Protein AF-A0A9D9YNM4-F1 (afdb_monomer)

Foldseek 3Di:
DWDWDDDPQAIEIEAEQDDLVNLVVVCVVVVPDPVVSVCLNDDDDDWDWDDDPFWIKTKDWAFDDDPDPDDRDTWMWIWIFGFRYIYIGTHDDDVLVVVCVVCVHVQQVVLPDPDDDTRVSVVVSSVVSRVVVNVVVVVVVVVLVVVLVVCVVVVVVVVSVVSVD

Nearest PDB structures (foldseek):
  4eeb-assembly1_C  TM=8.261E-01  e=2.921E-08  Thermotoga maritima
  5jrw-assembly1_C  TM=7.966E-01  e=3.291E-08  Thermotoga maritima MSB8
  3jcg-assembly1_B  TM=8.201E-01  e=5.635E-08  Thermotoga maritima
  3jcf-assembly1_A  TM=8.166E-01  e=2.098E-07  Thermotoga maritima
  5n9y-assembly1_E  TM=8.193E-01  e=4.161E-06  Escherichia coli K-12

Secondary structure (DSSP, 8-state):
-EEEEEETTEEEEEEES--HHHHHHHHHHTT--HHHHHHTTS--SS-EEEE-SSEEEEEEEEEE--SSSS--EEEEEEEEEESSEEEEEESS--HHHHHHHHHHHHHHHHT--SS---HHHHHHHHHHHHHHHHHHHHHHHHHHHHHHHHHHHTT-HHHHHHHH-

Sequence (165 aa):
MINRYEYEGIIWIDIENPTADEIAEVGQEFNLGLLLRQELLAPTIKPRVDLYPEIVYTLLHFPARRHTHNVQESQEVDFVIGKHFIITVHYDTIDALVDFARSFEAAMLLKRTTGKFHSGHVLLELTQRLYQEVEYELDSLEDSVTAIETAIFSGREKDMVLAIS

Mean predicted aligned error: 5.37 Å

pLDDT: mean 89.85, std 10.73, range [42.97, 98.44]

Structure (mmCIF, N/CA/C/O backbone):
data_AF-A0A9D9YNM4-F1
#
_entry.id   AF-A0A9D9YNM4-F1
#
loop_
_atom_site.group_PDB
_atom_site.id
_atom_site.type_symbol
_atom_site.label_atom_id
_atom_site.label_alt_id
_atom_site.label_comp_id
_atom_site.label_asym_id
_atom_site.label_entity_id
_atom_site.label_seq_id
_atom_site.pdbx_PDB_ins_code
_atom_site.Cartn_x
_atom_site.Cartn_y
_atom_site.Cartn_z
_atom_site.occupancy
_atom_site.B_iso_or_equiv
_atom_site.auth_seq_id
_atom_site.auth_comp_id
_atom_site.auth_asym_id
_atom_site.auth_atom_id
_atom_site.pdbx_PDB_model_num
ATOM 1 N N . MET A 1 1 ? -5.819 -13.585 3.138 1.00 86.62 1 MET A N 1
ATOM 2 C CA . MET A 1 1 ? -4.955 -13.892 4.306 1.00 86.62 1 MET A CA 1
ATOM 3 C C . MET A 1 1 ? -4.858 -12.643 5.158 1.00 86.62 1 MET A C 1
ATOM 5 O O . MET A 1 1 ? -4.432 -11.621 4.638 1.00 86.62 1 MET A O 1
ATOM 9 N N . ILE A 1 2 ? -5.238 -12.720 6.437 1.00 95.31 2 ILE A N 1
ATOM 10 C CA . ILE A 1 2 ? -5.159 -11.592 7.377 1.00 95.31 2 ILE A CA 1
ATOM 11 C C . ILE A 1 2 ? -3.890 -11.700 8.228 1.00 95.31 2 ILE A C 1
ATOM 13 O O . ILE A 1 2 ? -3.707 -12.679 8.954 1.00 95.31 2 ILE A O 1
ATOM 17 N N . ASN A 1 3 ? -3.065 -10.658 8.206 1.00 97.06 3 ASN A N 1
ATOM 18 C CA . ASN A 1 3 ? -1.972 -10.444 9.147 1.00 97.06 3 ASN A CA 1
ATOM 19 C C . ASN A 1 3 ? -2.324 -9.293 10.094 1.00 97.06 3 ASN A C 1
ATOM 21 O O . ASN A 1 3 ? -2.952 -8.312 9.696 1.00 97.06 3 ASN A O 1
ATOM 25 N N . ARG A 1 4 ? -1.916 -9.399 11.361 1.00 97.12 4 ARG A N 1
ATOM 26 C CA . ARG A 1 4 ? -2.198 -8.387 12.383 1.00 97.12 4 ARG A CA 1
ATOM 27 C C . ARG A 1 4 ? -0.950 -8.065 13.183 1.00 97.12 4 ARG A C 1
ATOM 29 O O . ARG A 1 4 ? -0.290 -8.962 13.702 1.00 97.12 4 ARG A O 1
ATOM 36 N N . TYR A 1 5 ? -0.696 -6.775 13.334 1.00 96.69 5 TYR A N 1
ATOM 37 C CA . TYR A 1 5 ? 0.429 -6.216 14.065 1.00 96.69 5 TYR A CA 1
ATOM 38 C C . TYR A 1 5 ? -0.081 -5.165 15.045 1.00 96.69 5 TYR A C 1
ATOM 40 O O . TYR A 1 5 ? -1.043 -4.450 14.761 1.00 96.69 5 TYR A O 1
ATOM 48 N N . GLU A 1 6 ? 0.555 -5.055 16.206 1.00 94.75 6 GLU A N 1
ATOM 49 C CA . GLU A 1 6 ? 0.167 -4.082 17.222 1.00 94.75 6 GLU A CA 1
ATOM 50 C C . GLU A 1 6 ? 1.403 -3.431 17.834 1.00 94.75 6 GLU A C 1
ATOM 52 O O . GLU A 1 6 ? 2.365 -4.107 18.189 1.00 94.75 6 GLU A O 1
ATOM 57 N N . TYR A 1 7 ? 1.373 -2.106 17.959 1.00 92.06 7 TYR A N 1
ATOM 58 C CA . TYR A 1 7 ? 2.417 -1.345 18.633 1.00 92.06 7 TYR A CA 1
ATOM 59 C C . TYR A 1 7 ? 1.801 -0.153 19.372 1.00 92.06 7 TYR A C 1
ATOM 61 O O . TYR A 1 7 ? 1.107 0.666 18.773 1.00 92.06 7 TYR A O 1
ATOM 69 N N . GLU A 1 8 ? 2.041 -0.061 20.684 1.00 88.31 8 GLU A N 1
ATOM 70 C CA . GLU A 1 8 ? 1.544 1.017 21.562 1.00 88.31 8 GLU A CA 1
ATOM 71 C C . GLU A 1 8 ? 0.034 1.322 21.403 1.00 88.31 8 GLU A C 1
ATOM 73 O O . GLU A 1 8 ? -0.399 2.476 21.432 1.00 88.31 8 GLU A O 1
ATOM 78 N N . GLY A 1 9 ? -0.787 0.278 21.240 1.00 89.94 9 GLY A N 1
ATOM 79 C CA . GLY A 1 9 ? -2.241 0.399 21.086 1.00 89.94 9 GLY A CA 1
ATOM 80 C C . GLY A 1 9 ? -2.700 0.877 19.704 1.00 89.94 9 GLY A C 1
ATOM 81 O O . GLY A 1 9 ? -3.876 1.203 19.537 1.00 89.94 9 GLY A O 1
ATOM 82 N N . ILE A 1 10 ? -1.795 0.938 18.723 1.00 93.38 10 ILE A N 1
ATOM 83 C CA . ILE A 1 10 ? -2.132 1.079 17.307 1.00 93.38 10 ILE A CA 1
ATOM 84 C C . ILE A 1 10 ? -2.075 -0.291 16.650 1.00 93.38 10 ILE A C 1
ATOM 86 O O . ILE A 1 10 ? -1.069 -0.991 16.747 1.00 93.38 10 ILE A O 1
ATOM 90 N N . ILE A 1 11 ? -3.150 -0.637 15.953 1.00 96.31 11 ILE A N 1
ATOM 91 C CA . ILE A 1 11 ? -3.294 -1.914 15.260 1.00 96.31 11 ILE A CA 1
ATOM 92 C C . ILE A 1 11 ? -3.103 -1.688 13.761 1.00 96.31 11 ILE A C 1
ATOM 94 O O . ILE A 1 11 ? -3.783 -0.854 13.167 1.00 96.31 11 ILE A O 1
ATOM 98 N N . TRP A 1 12 ? -2.210 -2.442 13.134 1.00 97.94 12 TRP A N 1
ATOM 99 C CA . TRP A 1 12 ? -2.156 -2.555 11.682 1.00 97.94 12 TRP A CA 1
ATOM 100 C C . TRP A 1 12 ? -2.662 -3.931 11.263 1.00 97.94 12 TRP A C 1
ATOM 102 O O . TRP A 1 12 ? -2.200 -4.953 11.771 1.00 97.94 12 TRP A O 1
ATOM 112 N N . ILE A 1 13 ? -3.637 -3.942 10.363 1.00 98.25 13 ILE A N 1
ATOM 113 C CA . ILE A 1 13 ? -4.154 -5.148 9.726 1.00 98.25 13 ILE A CA 1
ATOM 114 C C . ILE A 1 13 ? -3.782 -5.091 8.262 1.00 98.25 13 ILE A C 1
ATOM 116 O O . ILE A 1 13 ? -4.017 -4.079 7.615 1.00 98.25 13 ILE A O 1
ATOM 120 N N . ASP A 1 14 ? -3.245 -6.184 7.758 1.00 98.38 14 ASP A N 1
ATOM 121 C CA . ASP A 1 14 ? -2.878 -6.335 6.364 1.00 98.38 14 ASP A CA 1
ATOM 122 C C . ASP A 1 14 ? -3.620 -7.533 5.776 1.00 98.38 14 ASP A C 1
ATOM 124 O O . ASP A 1 14 ? -3.568 -8.632 6.333 1.00 98.38 14 ASP A O 1
ATOM 128 N N . ILE A 1 15 ? -4.384 -7.298 4.711 1.00 98.19 15 ILE A N 1
ATOM 129 C CA . ILE A 1 15 ? -5.239 -8.296 4.071 1.00 98.19 15 ILE A CA 1
ATOM 130 C C . ILE A 1 15 ? -4.797 -8.470 2.621 1.00 98.19 15 ILE A C 1
ATOM 132 O O . ILE A 1 15 ? -5.128 -7.667 1.748 1.00 98.19 15 ILE A O 1
ATOM 136 N N . GLU A 1 16 ? -4.103 -9.573 2.369 1.00 97.00 16 GLU A N 1
ATOM 137 C CA . GLU A 1 16 ? -3.713 -9.991 1.026 1.00 97.00 16 GLU A CA 1
ATOM 138 C C . GLU A 1 16 ? -4.796 -10.884 0.420 1.00 97.00 16 GLU A C 1
ATOM 140 O O . GLU A 1 16 ? -5.199 -11.871 1.049 1.00 97.00 16 GLU A O 1
ATOM 145 N N . ASN A 1 17 ? -5.211 -10.592 -0.818 1.00 95.81 17 ASN A N 1
ATOM 146 C CA . ASN A 1 17 ? -6.214 -11.358 -1.564 1.00 95.81 17 ASN A CA 1
ATOM 147 C C . ASN A 1 17 ? -7.496 -11.583 -0.730 1.00 95.81 17 ASN A C 1
ATOM 149 O O . ASN A 1 17 ? -7.775 -12.716 -0.317 1.00 95.81 17 ASN A O 1
ATOM 153 N N . PRO A 1 18 ? -8.248 -10.506 -0.430 1.00 96.75 18 PRO A N 1
ATOM 154 C CA . PRO A 1 18 ? -9.343 -10.535 0.534 1.00 96.75 18 PRO A CA 1
ATOM 155 C C . PRO A 1 18 ? -10.474 -11.480 0.118 1.00 96.75 18 PRO A C 1
ATOM 157 O O . PRO A 1 18 ? -10.965 -11.452 -1.011 1.00 96.75 18 PRO A O 1
ATOM 160 N N . THR A 1 19 ? -10.960 -12.272 1.071 1.00 97.12 19 THR A N 1
ATOM 161 C CA . THR A 1 19 ? -12.217 -13.017 0.929 1.00 97.12 19 THR A CA 1
ATOM 162 C C . THR A 1 19 ? -13.395 -12.256 1.541 1.00 97.12 19 THR A C 1
ATOM 164 O O . THR A 1 19 ? -13.236 -11.411 2.424 1.00 97.12 19 THR A O 1
ATOM 167 N N . ALA A 1 20 ? -14.615 -12.583 1.100 1.00 97.06 20 ALA A N 1
ATOM 168 C CA . ALA A 1 20 ? -15.834 -11.979 1.640 1.00 97.06 20 ALA A CA 1
ATOM 169 C C . ALA A 1 20 ? -15.981 -12.180 3.158 1.00 97.06 20 ALA A C 1
ATOM 171 O O . ALA A 1 20 ? -16.444 -11.272 3.848 1.00 97.06 20 ALA A O 1
ATOM 172 N N . ASP A 1 21 ? -15.554 -13.336 3.671 1.00 97.25 21 ASP A N 1
ATOM 173 C CA . ASP A 1 21 ? -15.619 -13.658 5.097 1.00 97.25 21 ASP A CA 1
ATOM 174 C C . ASP A 1 21 ? -14.591 -12.846 5.903 1.00 97.25 21 ASP A C 1
ATOM 176 O O . ASP A 1 21 ? -14.952 -12.253 6.918 1.00 97.25 21 ASP A O 1
ATOM 180 N N . GLU A 1 22 ? -13.351 -12.726 5.411 1.00 97.50 22 GLU A N 1
ATOM 181 C CA . GLU A 1 22 ? -12.294 -11.911 6.037 1.00 97.50 22 GLU A CA 1
ATOM 182 C C . GLU A 1 22 ? -12.693 -10.426 6.117 1.00 97.50 22 GLU A C 1
ATOM 184 O O . GLU A 1 22 ? -12.584 -9.794 7.171 1.00 97.50 22 GLU A O 1
ATOM 189 N N . ILE A 1 23 ? -13.227 -9.863 5.026 1.00 97.94 23 ILE A N 1
ATOM 190 C CA . ILE A 1 23 ? -13.705 -8.473 5.007 1.00 97.94 23 ILE A CA 1
ATOM 191 C C . ILE A 1 23 ? -14.948 -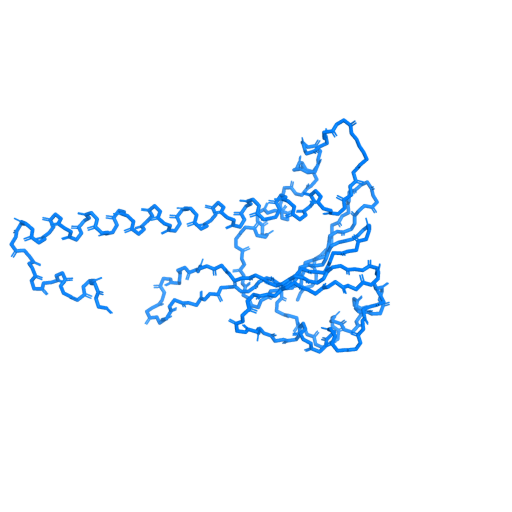8.292 5.885 1.00 97.94 23 ILE A C 1
ATOM 193 O O . ILE A 1 23 ? -15.126 -7.238 6.504 1.00 97.94 23 ILE A O 1
ATOM 197 N N . ALA A 1 24 ? -15.824 -9.296 5.974 1.00 97.00 24 ALA A N 1
ATOM 198 C CA . ALA A 1 24 ? -16.971 -9.244 6.871 1.00 97.00 24 ALA A CA 1
ATOM 199 C C . ALA A 1 24 ? -16.541 -9.243 8.345 1.00 97.00 24 ALA A C 1
ATOM 201 O O . ALA A 1 24 ? -17.103 -8.467 9.121 1.00 97.00 24 ALA A O 1
ATOM 202 N N . GLU A 1 25 ? -15.554 -10.063 8.711 1.00 96.94 25 GLU A N 1
ATOM 203 C CA . GLU A 1 25 ? -14.977 -10.143 10.056 1.00 96.94 25 GLU A CA 1
ATOM 204 C C . GLU A 1 25 ? -14.329 -8.813 10.462 1.00 96.94 25 GLU A C 1
ATOM 206 O O . GLU A 1 25 ? -14.783 -8.164 11.410 1.00 96.94 25 GLU A O 1
ATOM 211 N N . VAL A 1 26 ? -13.347 -8.341 9.687 1.00 97.38 26 VAL A N 1
ATOM 212 C CA . VAL A 1 26 ? -12.646 -7.072 9.952 1.00 97.38 26 VAL A CA 1
ATOM 213 C C . VAL A 1 26 ? -13.620 -5.895 9.884 1.00 97.38 26 VAL A C 1
ATOM 215 O O . VAL A 1 26 ? -13.604 -4.992 10.721 1.00 97.38 26 VAL A O 1
ATOM 218 N N . GLY A 1 27 ? -14.546 -5.917 8.926 1.00 96.38 27 GLY A N 1
ATOM 219 C CA . GLY A 1 27 ? -15.563 -4.887 8.789 1.00 96.38 27 GLY A CA 1
ATOM 220 C C . GLY A 1 27 ? -16.471 -4.771 10.013 1.00 96.38 27 GLY A C 1
ATOM 221 O O . GLY A 1 27 ? -16.870 -3.659 10.362 1.00 96.38 27 GLY A O 1
ATOM 222 N N . GLN A 1 28 ? -16.807 -5.885 10.669 1.00 96.81 28 GLN A N 1
ATOM 223 C CA . GLN A 1 28 ? -17.558 -5.872 11.927 1.00 96.81 28 GLN A CA 1
ATOM 224 C C . GLN A 1 28 ? -16.707 -5.356 13.087 1.00 96.81 28 GLN A C 1
ATOM 226 O O . GLN A 1 28 ? -17.189 -4.511 13.839 1.00 96.81 28 GLN A O 1
ATOM 231 N N . GLU A 1 29 ? -15.457 -5.811 13.200 1.00 96.81 29 GLU A N 1
ATOM 232 C CA . GLU A 1 29 ? -14.539 -5.407 14.270 1.00 96.81 29 GLU A CA 1
ATOM 233 C C . GLU A 1 29 ? -14.297 -3.888 14.284 1.00 96.81 29 GLU A C 1
ATOM 235 O O . GLU A 1 29 ? -14.378 -3.250 15.334 1.00 96.81 29 GLU A O 1
ATOM 240 N N . PHE A 1 30 ? -14.072 -3.291 13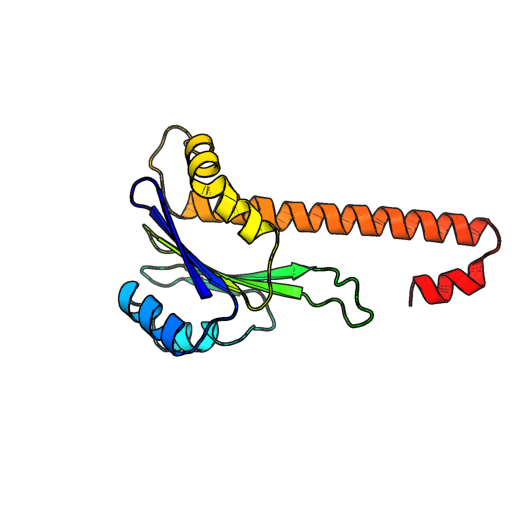.110 1.00 96.12 30 PHE A N 1
ATOM 241 C CA . PHE A 1 30 ? -13.746 -1.867 12.966 1.00 96.12 30 PHE A CA 1
ATOM 242 C C . PHE A 1 30 ? -14.935 -0.998 12.545 1.00 96.12 30 PHE A C 1
ATOM 244 O O . PHE A 1 30 ? -14.762 0.175 12.216 1.00 96.12 30 PHE A O 1
ATOM 251 N N . ASN A 1 31 ? -16.151 -1.555 12.573 1.00 95.44 31 ASN A N 1
ATOM 252 C CA . ASN A 1 31 ? -17.396 -0.861 12.240 1.00 95.44 31 ASN A CA 1
ATOM 253 C C . ASN A 1 31 ? -17.378 -0.182 10.849 1.00 95.44 31 ASN A C 1
ATOM 255 O O . ASN A 1 31 ? -17.851 0.942 10.672 1.00 95.44 31 ASN A O 1
ATOM 259 N N . LEU A 1 32 ? -16.834 -0.870 9.842 1.00 96.06 32 LEU A N 1
ATOM 260 C CA . LEU A 1 32 ? -16.787 -0.379 8.463 1.00 96.06 32 LEU A CA 1
ATOM 261 C C . LEU A 1 32 ? -18.183 -0.426 7.831 1.00 96.06 32 LEU A C 1
ATOM 263 O O . LEU A 1 32 ? -18.921 -1.394 8.027 1.00 96.06 32 LEU A O 1
ATOM 267 N N . GLY A 1 33 ? -18.558 0.586 7.048 1.00 94.31 33 GLY A N 1
ATOM 268 C CA . GLY A 1 33 ? -19.851 0.619 6.356 1.00 94.31 33 GLY A CA 1
ATOM 269 C C . GLY A 1 33 ? -19.981 -0.473 5.286 1.00 94.31 33 GLY A C 1
ATOM 270 O O . GLY A 1 33 ? -18.988 -0.891 4.699 1.00 94.31 33 GLY A O 1
ATOM 271 N N . LEU A 1 34 ? -21.210 -0.918 4.995 1.00 95.00 34 LEU A N 1
ATOM 272 C CA . LEU A 1 34 ? -21.465 -1.994 4.022 1.00 95.00 34 LEU A CA 1
ATOM 273 C C . LEU A 1 34 ? -20.893 -1.686 2.630 1.00 95.00 34 LEU A C 1
ATOM 275 O O . LEU A 1 34 ? -20.322 -2.574 2.009 1.00 95.00 34 LEU A O 1
ATOM 279 N N . LEU A 1 35 ? -21.030 -0.441 2.164 1.00 94.25 35 LEU A N 1
ATOM 280 C CA . LEU A 1 35 ? -20.516 -0.026 0.857 1.00 94.25 35 LEU A CA 1
ATOM 281 C C . LEU A 1 35 ? -18.987 -0.133 0.799 1.00 94.25 35 LEU A C 1
ATOM 283 O O . LEU A 1 35 ? -18.462 -0.720 -0.136 1.00 94.25 35 LEU A O 1
ATOM 287 N N . LEU A 1 36 ? -18.294 0.346 1.837 1.00 95.62 36 LEU A N 1
ATOM 288 C CA . LEU A 1 36 ? -16.838 0.241 1.930 1.00 95.62 36 LEU A CA 1
ATOM 289 C C . LEU A 1 36 ? -16.389 -1.226 1.946 1.00 95.62 36 LEU A C 1
ATOM 291 O O . LEU A 1 36 ? -15.479 -1.600 1.224 1.00 95.62 36 LEU A O 1
ATOM 295 N N . ARG A 1 37 ? -17.073 -2.092 2.706 1.00 96.75 37 ARG A N 1
ATOM 296 C CA . ARG A 1 37 ? -16.779 -3.537 2.704 1.00 96.75 37 ARG A CA 1
ATOM 297 C C . ARG A 1 37 ? -16.943 -4.169 1.322 1.00 96.75 37 ARG A C 1
ATOM 299 O O . ARG A 1 37 ? -16.213 -5.091 1.002 1.00 96.75 37 ARG A O 1
ATOM 306 N N . GLN A 1 38 ? -17.915 -3.719 0.529 1.00 95.94 38 GLN A N 1
ATOM 307 C CA . GLN A 1 38 ? -18.101 -4.215 -0.835 1.00 95.94 38 GLN A CA 1
ATOM 308 C C . GLN A 1 38 ? -16.997 -3.733 -1.776 1.00 95.94 38 GLN A C 1
ATOM 310 O O . GLN A 1 38 ? -16.588 -4.499 -2.643 1.00 95.94 38 GLN A O 1
ATOM 315 N N . GLU A 1 39 ? -16.524 -2.497 -1.606 1.00 94.50 39 GLU A N 1
ATOM 316 C CA . GLU A 1 39 ? -15.417 -1.954 -2.399 1.00 94.50 39 GLU A CA 1
ATOM 317 C C . GLU A 1 39 ? -14.108 -2.713 -2.134 1.00 94.50 39 GLU A C 1
ATOM 319 O O . GLU A 1 39 ? -13.460 -3.114 -3.088 1.00 94.50 39 GLU A O 1
ATOM 324 N N . LEU A 1 40 ? -13.794 -3.057 -0.879 1.00 96.75 40 LEU A N 1
ATOM 325 C CA . LEU A 1 40 ? -12.570 -3.796 -0.503 1.00 96.75 40 LEU A CA 1
ATOM 326 C C . LEU A 1 40 ? -12.482 -5.246 -1.035 1.00 96.75 40 LEU A C 1
ATOM 328 O O . LEU A 1 40 ? -11.541 -5.964 -0.705 1.00 96.75 40 LEU A O 1
ATOM 332 N N . LEU A 1 41 ? -13.476 -5.731 -1.786 1.00 96.06 41 LEU A N 1
ATOM 333 C CA . LEU A 1 41 ? -13.469 -7.081 -2.367 1.00 96.06 41 LEU A CA 1
ATOM 334 C C . LEU A 1 41 ? -12.848 -7.134 -3.763 1.00 96.06 41 LEU A C 1
ATOM 336 O O . LEU A 1 41 ? -12.619 -8.232 -4.273 1.00 96.06 41 LEU A O 1
ATOM 340 N N . ALA A 1 42 ? -12.627 -5.990 -4.407 1.00 92.94 42 ALA A N 1
ATOM 341 C CA . ALA A 1 42 ? -12.086 -5.947 -5.755 1.00 92.94 42 ALA A CA 1
ATOM 342 C C . ALA A 1 42 ? -11.330 -4.638 -6.017 1.00 92.94 42 ALA A C 1
ATOM 344 O O . ALA A 1 42 ? -11.780 -3.585 -5.568 1.00 92.94 42 ALA A O 1
ATOM 345 N N . PRO A 1 43 ? -10.254 -4.681 -6.822 1.00 92.06 43 PRO A N 1
ATOM 346 C CA . PRO A 1 43 ? -9.516 -3.483 -7.185 1.00 92.06 43 PRO A CA 1
ATOM 347 C C . PRO A 1 43 ? -10.382 -2.510 -7.988 1.00 92.06 43 PRO A C 1
ATOM 349 O O . PRO A 1 43 ? -1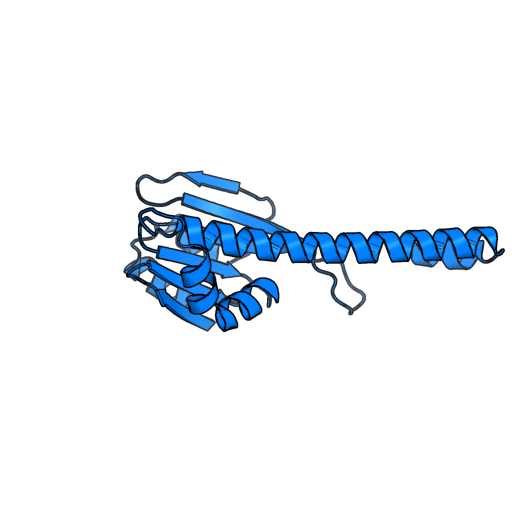1.269 -2.888 -8.765 1.00 92.06 43 PRO A O 1
ATOM 352 N N . THR A 1 44 ? -10.076 -1.234 -7.832 1.00 89.25 44 THR A N 1
ATOM 353 C CA . THR A 1 44 ? -10.666 -0.108 -8.537 1.00 89.25 44 THR A CA 1
ATOM 354 C C . THR A 1 44 ? -9.701 0.462 -9.588 1.00 89.25 44 THR A C 1
ATOM 356 O O . THR A 1 44 ? -8.567 0.033 -9.766 1.00 89.25 44 THR A O 1
ATOM 359 N N . ILE A 1 45 ? -10.171 1.423 -10.390 1.00 84.88 45 ILE A N 1
ATOM 360 C CA . ILE A 1 45 ? -9.389 1.933 -11.535 1.00 84.88 45 ILE A CA 1
ATOM 361 C C . ILE A 1 45 ? -8.612 3.206 -11.184 1.00 84.88 45 ILE A C 1
ATOM 363 O O . ILE A 1 45 ? -7.632 3.538 -11.848 1.00 84.88 45 ILE A O 1
ATOM 367 N N . LYS A 1 46 ? -9.096 3.995 -10.220 1.00 88.62 46 LYS A N 1
ATOM 368 C CA . LYS A 1 46 ? -8.593 5.353 -9.991 1.00 88.62 46 LYS A CA 1
ATOM 369 C C . LYS A 1 46 ? -8.358 5.609 -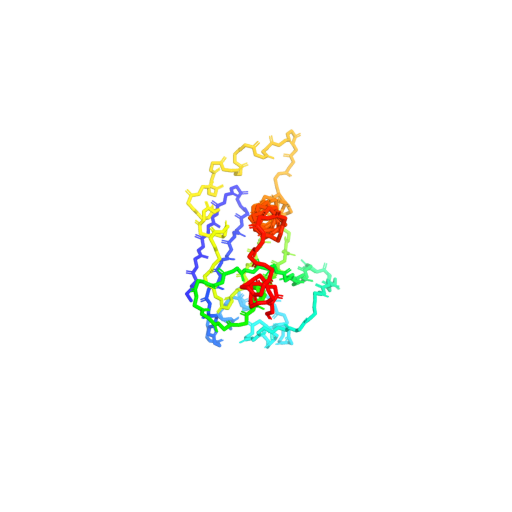8.515 1.00 88.62 46 LYS A C 1
ATOM 371 O O . LYS A 1 46 ? -9.299 5.388 -7.756 1.00 88.62 46 LYS A O 1
ATOM 376 N N . PRO A 1 47 ? -7.210 6.204 -8.146 1.00 93.75 47 PRO A N 1
ATOM 377 C CA . PRO A 1 47 ? -6.944 6.575 -6.770 1.00 93.75 47 PRO A CA 1
ATOM 378 C C . PRO A 1 47 ? -7.992 7.564 -6.263 1.00 93.75 47 PRO A C 1
ATOM 380 O O . PRO A 1 47 ? -8.446 8.455 -6.994 1.00 93.75 47 PRO A O 1
ATOM 383 N N . ARG A 1 48 ? -8.374 7.402 -4.999 1.00 95.12 48 ARG A N 1
ATOM 384 C CA . ARG A 1 48 ? -9.430 8.183 -4.349 1.00 95.12 48 ARG A CA 1
ATOM 385 C C . ARG A 1 48 ? -9.135 8.327 -2.861 1.00 95.12 48 ARG A C 1
ATOM 387 O O . ARG A 1 48 ? -8.510 7.459 -2.262 1.00 95.12 48 ARG A O 1
ATOM 394 N N . VAL A 1 49 ? -9.602 9.432 -2.283 1.00 97.06 49 VAL A N 1
ATOM 395 C CA . VAL A 1 49 ? -9.626 9.661 -0.835 1.00 97.06 49 VAL A CA 1
ATOM 396 C C . VAL A 1 49 ? -11.043 10.053 -0.438 1.00 97.06 49 VAL A C 1
ATOM 398 O O . VAL A 1 49 ? -11.552 11.073 -0.904 1.00 97.06 49 VAL A O 1
ATOM 401 N N . ASP A 1 50 ? -11.644 9.271 0.449 1.00 96.31 50 ASP A N 1
ATOM 402 C CA . ASP A 1 50 ? -12.959 9.503 1.028 1.00 96.31 50 ASP A CA 1
ATOM 403 C C . ASP A 1 50 ? -12.836 9.757 2.533 1.00 96.31 50 ASP A C 1
ATOM 405 O O . ASP A 1 50 ? -12.233 8.990 3.289 1.00 96.31 50 ASP A O 1
ATOM 409 N N . LEU A 1 51 ? -13.436 10.858 2.984 1.00 96.50 51 LEU A N 1
ATOM 410 C CA . LEU A 1 51 ? -13.461 11.239 4.391 1.00 96.50 51 LEU A CA 1
ATOM 411 C C . LEU A 1 51 ? -14.796 10.829 5.012 1.00 96.50 51 LEU A C 1
ATOM 413 O O . LEU A 1 51 ? -15.855 11.316 4.612 1.00 96.50 51 LEU A O 1
ATOM 417 N N . TYR A 1 52 ? -14.731 9.985 6.036 1.00 93.94 52 TYR A N 1
ATOM 418 C CA . TYR A 1 52 ? -15.860 9.641 6.893 1.00 93.94 52 TYR A CA 1
ATOM 419 C C . TYR A 1 52 ? -15.647 10.250 8.290 1.00 93.94 52 TYR A C 1
ATOM 421 O O . TYR A 1 52 ? -14.535 10.663 8.617 1.00 93.94 52 TYR A O 1
ATOM 429 N N . PRO A 1 53 ? -16.682 10.317 9.149 1.00 92.19 53 PRO A N 1
ATOM 430 C CA . PRO A 1 53 ? -16.541 10.921 10.477 1.00 92.19 53 PRO A CA 1
ATOM 431 C C . PRO A 1 53 ? -15.440 10.298 11.354 1.00 92.19 53 PRO A C 1
ATOM 433 O O . PRO A 1 53 ? -14.743 11.027 12.051 1.00 92.19 53 PRO A O 1
ATOM 436 N N . GLU A 1 54 ? -15.262 8.973 11.294 1.00 92.31 54 GLU A N 1
ATOM 437 C CA . GLU A 1 54 ? -14.351 8.229 12.186 1.00 92.31 54 GLU A CA 1
ATOM 438 C C . GLU A 1 54 ? -13.140 7.607 11.473 1.00 92.31 54 GLU A C 1
ATOM 440 O O . GLU A 1 54 ? -12.209 7.136 12.131 1.00 92.31 54 GLU A O 1
ATOM 445 N N . ILE A 1 55 ? -13.152 7.582 10.138 1.00 96.31 55 ILE A N 1
ATOM 446 C CA . ILE A 1 55 ? -12.118 6.950 9.315 1.00 96.31 55 ILE A CA 1
ATOM 447 C C . ILE A 1 55 ? -11.824 7.779 8.065 1.00 96.31 55 ILE A C 1
ATOM 449 O O . ILE A 1 55 ? -12.687 8.489 7.548 1.00 96.31 55 ILE A O 1
ATOM 453 N N . VAL A 1 56 ? -10.614 7.626 7.542 1.00 97.12 56 VAL A N 1
ATOM 454 C CA . VAL A 1 56 ? -10.244 8.036 6.186 1.00 97.12 56 VAL A CA 1
ATOM 455 C C . VAL A 1 56 ? -10.053 6.775 5.361 1.00 97.12 56 VAL A C 1
ATOM 457 O O . VAL A 1 56 ? -9.305 5.892 5.772 1.00 97.12 56 VAL A O 1
ATOM 460 N N . TYR A 1 57 ? -10.729 6.686 4.222 1.00 97.50 57 TYR A N 1
ATOM 461 C CA . TYR A 1 57 ? -10.481 5.642 3.237 1.00 97.50 57 TYR A CA 1
ATOM 462 C C . TYR A 1 57 ? -9.689 6.245 2.084 1.00 97.50 57 TYR A C 1
ATOM 464 O O . TYR A 1 57 ? -10.093 7.252 1.511 1.00 97.50 57 TYR A O 1
ATOM 472 N N . THR A 1 58 ? -8.553 5.651 1.765 1.00 96.62 58 THR A N 1
ATOM 473 C CA . THR A 1 58 ? -7.692 6.076 0.667 1.00 96.62 58 THR A CA 1
ATOM 474 C C . THR A 1 58 ? -7.307 4.848 -0.116 1.00 96.62 58 THR A C 1
ATOM 476 O O . THR A 1 58 ? -6.887 3.878 0.491 1.00 96.62 58 THR A O 1
ATOM 479 N N . LEU A 1 59 ? -7.362 4.895 -1.435 1.00 95.25 59 LEU A N 1
ATOM 480 C CA . LEU A 1 59 ? -6.810 3.839 -2.272 1.00 95.25 59 LEU A CA 1
ATOM 481 C C . LEU A 1 59 ? -5.814 4.451 -3.252 1.00 95.25 59 LEU A C 1
ATOM 483 O O . LEU A 1 59 ? -6.052 5.539 -3.793 1.00 95.25 59 LEU A O 1
ATOM 487 N N . LEU A 1 60 ? -4.677 3.787 -3.430 1.00 95.25 60 LEU A N 1
ATOM 488 C CA . LEU A 1 60 ? -3.564 4.255 -4.251 1.00 95.25 60 LEU A CA 1
ATOM 489 C C . LEU A 1 60 ? -3.080 3.148 -5.178 1.00 95.25 60 LEU A C 1
ATOM 491 O O . LEU A 1 60 ? -3.126 1.970 -4.838 1.00 95.25 60 LEU A O 1
ATOM 495 N N . HIS A 1 61 ? -2.563 3.566 -6.328 1.00 92.88 61 HIS A N 1
ATOM 496 C CA . HIS A 1 61 ? -2.043 2.702 -7.378 1.00 92.88 61 HIS A CA 1
ATOM 497 C C . HIS A 1 61 ? -0.537 2.917 -7.510 1.00 92.88 61 HIS A C 1
ATOM 499 O O . HIS A 1 61 ? -0.084 4.051 -7.679 1.00 92.88 61 HIS A O 1
ATOM 505 N N . PHE A 1 62 ? 0.226 1.831 -7.445 1.00 90.69 62 PHE A N 1
ATOM 506 C CA . PHE A 1 62 ? 1.678 1.819 -7.581 1.00 90.69 62 PHE A CA 1
ATOM 507 C C . PHE A 1 62 ? 2.067 1.011 -8.825 1.00 90.69 62 PHE A C 1
ATOM 509 O O . PHE A 1 62 ? 1.454 -0.024 -9.095 1.00 90.69 62 PHE A O 1
ATOM 516 N N . PRO A 1 63 ? 3.020 1.473 -9.647 1.00 85.69 63 PRO A N 1
ATOM 517 C CA . PRO A 1 63 ? 3.538 0.674 -10.749 1.00 85.69 63 PRO A CA 1
ATOM 518 C C . PRO A 1 63 ? 4.269 -0.560 -10.209 1.00 85.69 63 PRO A C 1
ATOM 520 O O . PRO A 1 63 ? 5.039 -0.445 -9.262 1.00 85.69 63 PRO A O 1
ATOM 523 N N . ALA A 1 64 ? 4.070 -1.715 -10.842 1.00 77.00 64 ALA A N 1
ATOM 524 C CA . ALA A 1 64 ? 4.862 -2.909 -10.574 1.00 77.00 64 ALA A CA 1
ATOM 525 C C . ALA A 1 64 ? 5.321 -3.544 -11.889 1.00 77.00 64 ALA A C 1
ATOM 527 O O . ALA A 1 64 ? 4.528 -3.727 -12.820 1.00 77.00 64 ALA A O 1
ATOM 528 N N . ARG A 1 65 ? 6.607 -3.901 -11.990 1.00 67.00 65 ARG A N 1
ATOM 529 C CA . ARG A 1 65 ? 7.093 -4.709 -13.113 1.00 67.00 65 ARG A CA 1
ATOM 530 C C . ARG A 1 65 ? 6.986 -6.191 -12.793 1.00 67.00 65 ARG A C 1
ATOM 532 O O . ARG A 1 65 ? 7.736 -6.738 -11.988 1.00 67.00 65 ARG A O 1
ATOM 539 N N . ARG A 1 66 ? 6.121 -6.900 -13.520 1.00 64.56 66 ARG A N 1
ATOM 540 C CA . ARG A 1 66 ? 6.186 -8.366 -13.574 1.00 64.56 66 ARG A CA 1
ATOM 541 C C . ARG A 1 66 ? 7.201 -8.785 -14.634 1.00 64.56 66 ARG A C 1
ATOM 543 O O . ARG A 1 66 ? 7.147 -8.350 -15.778 1.00 64.56 66 ARG A O 1
ATOM 550 N N . HIS A 1 67 ? 8.096 -9.698 -14.262 1.00 53.75 67 HIS A N 1
ATOM 551 C CA . HIS A 1 67 ? 9.092 -10.297 -15.163 1.00 53.75 67 HIS A CA 1
ATOM 552 C C . HIS A 1 67 ? 8.469 -11.212 -16.241 1.00 53.75 67 HIS A C 1
ATOM 554 O O . HIS A 1 67 ? 9.173 -11.748 -17.095 1.00 53.75 67 HIS A O 1
ATOM 560 N N . THR A 1 68 ? 7.151 -11.423 -16.208 1.00 50.03 68 THR A N 1
ATOM 561 C CA . THR A 1 68 ? 6.401 -12.200 -17.196 1.00 50.03 68 THR A CA 1
ATOM 562 C C . THR A 1 68 ? 5.727 -11.263 -18.196 1.00 50.03 68 THR A C 1
ATOM 564 O O . THR A 1 68 ? 5.052 -10.331 -17.786 1.00 50.03 68 THR A O 1
ATOM 567 N N . HIS A 1 69 ? 5.905 -11.541 -19.489 1.00 43.38 69 HIS A N 1
ATOM 568 C CA . HIS A 1 69 ? 5.574 -10.750 -20.689 1.00 43.38 69 HIS A CA 1
ATOM 569 C C . HIS A 1 69 ? 4.121 -10.249 -20.881 1.00 43.38 69 HIS A C 1
ATOM 571 O O . HIS A 1 69 ? 3.592 -10.322 -21.987 1.00 43.38 69 HIS A O 1
ATOM 577 N N . ASN A 1 70 ? 3.435 -9.727 -19.871 1.00 42.97 70 ASN A N 1
ATOM 578 C CA . ASN A 1 70 ? 2.090 -9.210 -20.068 1.00 42.97 70 ASN A CA 1
ATOM 579 C C . ASN A 1 70 ? 1.808 -8.057 -19.113 1.00 42.97 70 ASN A C 1
ATOM 581 O O . ASN A 1 70 ? 1.764 -8.285 -17.915 1.00 42.97 70 ASN A O 1
ATOM 585 N N . VAL A 1 71 ? 1.610 -6.874 -19.706 1.00 52.19 71 VAL A N 1
ATOM 586 C CA . VAL A 1 71 ? 0.999 -5.651 -19.160 1.00 52.19 71 VAL A CA 1
ATOM 587 C C . VAL A 1 71 ? 1.602 -5.144 -17.844 1.00 52.19 71 VAL A C 1
ATOM 589 O O . VAL A 1 71 ? 1.689 -5.837 -16.842 1.00 52.19 71 VAL A O 1
ATOM 592 N N . GLN A 1 72 ? 1.996 -3.875 -17.838 1.00 54.31 72 GLN A N 1
ATOM 593 C CA . GLN A 1 72 ? 2.325 -3.158 -16.612 1.00 54.31 72 GLN A CA 1
ATOM 594 C C . GLN A 1 72 ? 1.061 -3.122 -15.734 1.00 54.31 72 GLN A C 1
ATOM 596 O O . GLN A 1 72 ? 0.152 -2.327 -15.970 1.00 54.31 72 GLN A O 1
ATOM 601 N N . GLU A 1 73 ? 0.952 -4.054 -14.790 1.00 70.44 73 GLU A N 1
ATOM 602 C CA . GLU A 1 73 ? -0.151 -4.109 -13.838 1.00 70.44 73 GLU A CA 1
ATOM 603 C C . GLU A 1 73 ? 0.191 -3.160 -12.692 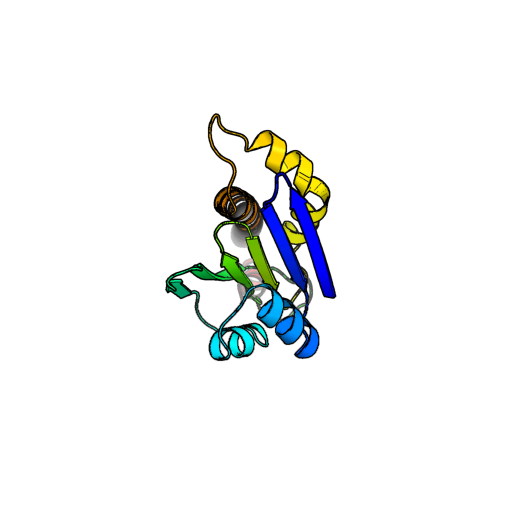1.00 70.44 73 GLU A C 1
ATOM 605 O O . GLU A 1 73 ? 1.227 -3.281 -12.037 1.00 70.44 73 GLU A O 1
ATOM 610 N N . SER A 1 74 ? -0.654 -2.151 -12.493 1.00 83.00 74 SER A N 1
ATOM 611 C CA . SER A 1 74 ? -0.540 -1.304 -11.317 1.00 83.00 74 SER A CA 1
ATOM 612 C C . SER A 1 74 ? -1.112 -2.053 -10.120 1.00 83.00 74 SER A C 1
ATOM 614 O O . SER A 1 74 ? -2.240 -2.536 -10.178 1.00 83.00 74 SER A O 1
ATOM 616 N N . GLN A 1 75 ? -0.340 -2.129 -9.043 1.00 90.62 75 GLN A N 1
ATOM 617 C CA . GLN A 1 75 ? -0.777 -2.695 -7.777 1.00 90.62 75 GLN A CA 1
ATOM 618 C C . GLN A 1 75 ? -1.585 -1.663 -7.000 1.00 90.62 75 GLN A C 1
ATOM 620 O O . GLN A 1 75 ? -1.144 -0.530 -6.805 1.00 90.62 75 GLN A O 1
ATOM 625 N N . GLU A 1 76 ? -2.770 -2.059 -6.555 1.00 94.38 76 GLU A N 1
ATOM 626 C CA . GLU A 1 76 ? -3.627 -1.237 -5.709 1.00 94.38 76 GLU A CA 1
ATOM 627 C C . GLU A 1 76 ? -3.425 -1.576 -4.237 1.00 94.38 76 GLU A C 1
ATOM 629 O O . GLU A 1 76 ? -3.350 -2.750 -3.866 1.00 94.38 76 GLU A O 1
ATOM 634 N N . VAL A 1 77 ? -3.370 -0.532 -3.411 1.00 97.00 77 VAL A N 1
ATOM 635 C CA . VAL A 1 77 ? -3.439 -0.643 -1.956 1.00 97.00 77 VAL A CA 1
ATOM 636 C C . VAL A 1 77 ? -4.554 0.250 -1.449 1.00 97.00 77 VAL A C 1
ATOM 638 O O . VAL A 1 77 ? -4.496 1.478 -1.564 1.00 97.00 77 VAL A O 1
ATOM 641 N N . ASP A 1 78 ? -5.547 -0.386 -0.850 1.00 97.94 78 ASP A N 1
ATOM 642 C CA . ASP A 1 78 ? -6.592 0.248 -0.070 1.00 97.94 78 ASP A CA 1
ATOM 643 C C . ASP A 1 78 ? -6.100 0.482 1.360 1.00 97.94 78 ASP A C 1
ATOM 645 O O . ASP A 1 78 ? -5.558 -0.416 1.996 1.00 97.94 78 ASP A O 1
ATOM 649 N N . PHE A 1 79 ? -6.342 1.670 1.898 1.00 98.19 79 PHE A N 1
ATOM 650 C CA . PHE A 1 79 ? -6.009 2.088 3.254 1.00 98.19 79 PHE A CA 1
ATOM 651 C C . PHE A 1 79 ? -7.272 2.557 3.965 1.00 98.19 79 PHE A C 1
ATOM 653 O O . PHE A 1 79 ? -7.841 3.595 3.625 1.00 98.19 79 PHE A O 1
ATOM 660 N N . VAL A 1 80 ? -7.675 1.852 5.017 1.00 98.12 80 VAL A N 1
ATOM 661 C CA . VAL A 1 80 ? -8.702 2.326 5.948 1.00 98.12 80 VAL A CA 1
ATOM 662 C C . VAL A 1 80 ? -8.026 2.780 7.232 1.00 98.12 80 VAL A C 1
ATOM 664 O O . VAL A 1 80 ? -7.521 1.974 8.009 1.00 98.12 80 VAL A O 1
ATOM 667 N N . ILE A 1 81 ? -8.005 4.087 7.457 1.00 97.69 81 ILE A N 1
ATOM 668 C CA . ILE A 1 81 ? -7.249 4.727 8.531 1.00 97.69 81 ILE A CA 1
ATOM 669 C C . ILE A 1 81 ? -8.228 5.210 9.597 1.00 97.69 81 ILE A C 1
ATOM 671 O O . ILE A 1 81 ? -8.946 6.191 9.401 1.00 97.69 81 ILE A O 1
ATOM 675 N N . GLY A 1 82 ? -8.240 4.534 10.741 1.00 95.25 82 GLY A N 1
ATOM 676 C CA . GLY A 1 82 ? -8.947 4.981 11.936 1.00 95.25 82 GLY A CA 1
ATOM 677 C C . GLY A 1 82 ? -8.013 5.662 12.928 1.00 95.25 82 GLY A C 1
ATOM 678 O O . GLY A 1 82 ? -6.803 5.750 12.732 1.00 95.25 82 GLY A O 1
ATOM 679 N N . LYS A 1 83 ? -8.552 6.121 14.058 1.00 89.25 83 LYS A N 1
ATOM 680 C CA . LYS A 1 83 ? -7.761 6.808 15.097 1.00 89.25 83 LYS A CA 1
ATOM 681 C C . LYS A 1 83 ? -6.656 5.936 15.715 1.00 89.25 83 LYS A C 1
ATOM 683 O O . LYS A 1 83 ? -5.573 6.433 16.021 1.00 89.25 83 LYS A O 1
ATOM 688 N N . HIS A 1 84 ? -6.948 4.651 15.908 1.00 92.44 84 HIS A N 1
ATOM 689 C CA . HIS A 1 84 ? -6.071 3.681 16.576 1.00 92.44 84 HIS A CA 1
ATOM 690 C C . HIS A 1 84 ? -5.805 2.433 15.731 1.00 92.44 84 HIS A C 1
ATOM 692 O O . HIS A 1 84 ? -5.295 1.438 16.233 1.00 92.44 84 HIS A O 1
ATOM 698 N N . PHE A 1 85 ? -6.155 2.475 14.448 1.00 96.50 85 PHE A N 1
ATOM 699 C CA . PHE A 1 85 ? -5.916 1.361 13.551 1.00 96.50 85 PHE A CA 1
ATOM 700 C C . PHE A 1 85 ? -5.655 1.835 12.128 1.00 96.50 85 PHE A C 1
ATOM 702 O O . PHE A 1 85 ? -6.029 2.948 11.750 1.00 96.50 85 PHE A O 1
ATOM 709 N N . ILE A 1 86 ? -5.035 0.969 11.345 1.00 97.81 86 ILE A N 1
ATOM 710 C CA . ILE A 1 86 ? -4.935 1.081 9.899 1.00 97.81 86 ILE A CA 1
ATOM 711 C C . ILE A 1 86 ? -5.133 -0.306 9.297 1.00 97.81 86 ILE A C 1
ATOM 713 O O . ILE A 1 86 ? -4.589 -1.282 9.807 1.00 97.81 86 ILE A O 1
ATOM 717 N N . ILE A 1 87 ? -5.947 -0.398 8.254 1.00 98.44 87 ILE A N 1
ATOM 718 C CA . ILE A 1 87 ? -6.169 -1.633 7.502 1.00 98.44 87 ILE A CA 1
ATOM 719 C C . ILE A 1 87 ? -5.637 -1.402 6.095 1.00 98.44 87 ILE A C 1
ATOM 721 O O . ILE A 1 87 ? -6.040 -0.426 5.462 1.00 98.44 87 ILE A O 1
ATOM 725 N N . THR A 1 88 ? -4.752 -2.274 5.630 1.00 98.38 88 THR A N 1
ATOM 726 C CA . THR A 1 88 ? -4.332 -2.369 4.235 1.00 98.38 88 THR A CA 1
ATOM 727 C C . THR A 1 88 ? -5.034 -3.544 3.570 1.00 98.38 88 THR A C 1
ATOM 729 O O . THR A 1 88 ? -5.096 -4.629 4.146 1.00 98.38 88 THR A O 1
ATOM 732 N N . VAL A 1 89 ? -5.585 -3.333 2.376 1.00 98.19 89 VAL A N 1
ATOM 733 C CA . VAL A 1 89 ? -6.112 -4.410 1.526 1.00 98.19 89 VAL A CA 1
ATOM 734 C C . VAL A 1 89 ? -5.435 -4.323 0.167 1.00 98.19 89 VAL A C 1
ATOM 736 O O . VAL A 1 89 ? -5.281 -3.233 -0.381 1.00 98.19 89 VAL A O 1
ATOM 739 N N . HIS A 1 90 ? -4.980 -5.462 -0.346 1.00 96.25 90 HIS A N 1
ATOM 740 C CA . HIS A 1 90 ? -4.285 -5.538 -1.626 1.00 96.25 90 HIS A CA 1
ATOM 741 C C . HIS A 1 90 ? -4.550 -6.878 -2.324 1.00 96.25 90 HIS A C 1
ATOM 743 O O . HIS A 1 90 ? -4.850 -7.894 -1.691 1.00 96.25 90 HIS A O 1
ATOM 749 N N . TYR A 1 91 ? -4.456 -6.871 -3.654 1.00 94.12 91 TYR A N 1
ATOM 750 C CA . TYR A 1 91 ? -4.934 -7.964 -4.520 1.00 94.12 91 TYR A CA 1
ATOM 751 C C . TYR A 1 91 ? -3.804 -8.770 -5.176 1.00 94.12 91 TYR A C 1
ATOM 753 O O . TYR A 1 91 ? -4.055 -9.753 -5.861 1.00 94.12 91 TYR A O 1
ATOM 761 N N . ASP A 1 92 ? -2.560 -8.376 -4.923 1.00 90.25 92 ASP A N 1
ATOM 762 C CA . ASP A 1 92 ? -1.332 -9.066 -5.311 1.00 90.25 92 ASP A CA 1
ATOM 763 C C . ASP A 1 92 ? -0.303 -8.889 -4.193 1.00 90.25 92 ASP A C 1
ATOM 765 O O . ASP A 1 92 ? -0.432 -7.983 -3.372 1.00 90.25 92 ASP A O 1
ATOM 769 N N . THR A 1 93 ? 0.739 -9.715 -4.156 1.00 90.69 93 THR A N 1
ATOM 770 C CA . THR A 1 93 ? 1.834 -9.541 -3.194 1.00 90.69 93 THR A CA 1
ATOM 771 C C . THR A 1 93 ? 2.597 -8.241 -3.472 1.00 90.69 93 THR A C 1
ATOM 773 O O . THR A 1 93 ? 3.012 -7.997 -4.605 1.00 90.69 93 THR A O 1
ATOM 776 N N . ILE A 1 94 ? 2.811 -7.423 -2.436 1.00 92.44 94 ILE A N 1
ATOM 777 C CA . ILE A 1 94 ? 3.536 -6.146 -2.522 1.00 92.44 94 ILE A CA 1
ATOM 778 C C . ILE A 1 94 ? 4.743 -6.194 -1.587 1.00 92.44 94 ILE A C 1
ATOM 780 O O . ILE A 1 94 ? 4.586 -6.236 -0.363 1.00 92.44 94 ILE A O 1
ATOM 784 N N . ASP A 1 95 ? 5.948 -6.150 -2.156 1.00 91.38 95 ASP A N 1
ATOM 785 C CA . ASP A 1 95 ? 7.204 -6.329 -1.413 1.00 91.38 95 ASP A CA 1
ATOM 786 C C . ASP A 1 95 ? 7.377 -5.291 -0.293 1.00 91.38 95 ASP A C 1
ATOM 788 O O . ASP A 1 95 ? 7.739 -5.646 0.831 1.00 91.38 95 ASP A O 1
ATOM 792 N N . ALA A 1 96 ? 6.989 -4.035 -0.536 1.00 93.44 96 ALA A N 1
ATOM 793 C CA . ALA A 1 96 ? 7.018 -2.980 0.478 1.00 93.44 96 ALA A CA 1
ATOM 794 C C . ALA A 1 96 ? 6.174 -3.309 1.729 1.00 93.44 96 ALA A C 1
ATOM 796 O O . ALA A 1 96 ? 6.591 -2.993 2.849 1.00 93.44 96 ALA A O 1
ATOM 797 N N . LEU A 1 97 ? 5.007 -3.951 1.563 1.00 95.50 97 LEU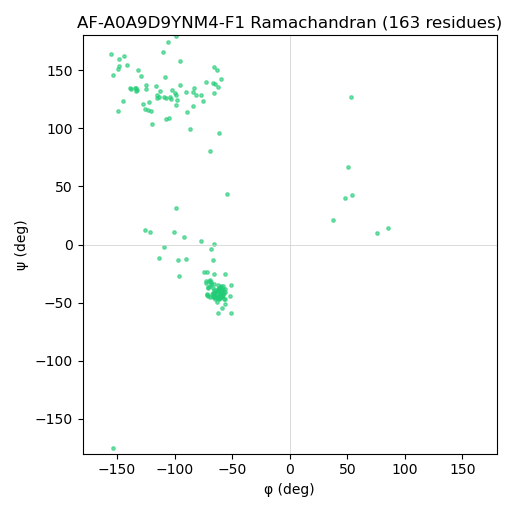 A N 1
ATOM 798 C CA . LEU A 1 97 ? 4.148 -4.370 2.681 1.00 95.50 97 LEU A CA 1
ATOM 799 C C . LEU A 1 97 ? 4.764 -5.554 3.430 1.00 95.50 97 LEU A C 1
ATOM 801 O O . LEU A 1 97 ? 4.818 -5.545 4.661 1.00 95.50 97 LEU A O 1
ATOM 805 N N . VAL A 1 98 ? 5.310 -6.528 2.697 1.00 94.38 98 VAL A N 1
ATOM 806 C CA . VAL A 1 98 ? 6.002 -7.695 3.268 1.00 94.38 98 VAL A CA 1
ATOM 807 C C . VAL A 1 98 ? 7.220 -7.267 4.092 1.00 94.38 98 VAL A C 1
ATOM 809 O O . VAL A 1 98 ? 7.439 -7.749 5.209 1.00 94.38 98 VAL A O 1
ATOM 812 N N . ASP A 1 99 ? 8.010 -6.328 3.583 1.00 94.38 99 ASP A N 1
ATOM 813 C CA . ASP A 1 99 ? 9.176 -5.809 4.291 1.00 94.38 99 ASP A CA 1
ATOM 814 C C . ASP A 1 99 ? 8.792 -4.911 5.468 1.00 94.38 99 ASP A C 1
ATOM 816 O O . ASP A 1 99 ? 9.478 -4.895 6.503 1.00 94.38 99 ASP A O 1
ATOM 820 N N . PHE A 1 100 ? 7.671 -4.194 5.370 1.00 95.62 100 PHE A N 1
ATOM 821 C CA . PHE A 1 100 ? 7.122 -3.466 6.508 1.00 95.62 100 PHE A CA 1
ATOM 822 C C . PHE A 1 100 ? 6.655 -4.408 7.617 1.00 95.62 100 PHE A C 1
ATOM 824 O O . PHE A 1 100 ? 7.065 -4.224 8.762 1.00 95.62 100 PHE A O 1
ATOM 831 N N . ALA A 1 101 ? 5.937 -5.481 7.288 1.00 95.56 101 ALA A N 1
ATOM 832 C CA . ALA A 1 101 ? 5.551 -6.539 8.223 1.00 95.56 101 ALA A CA 1
ATOM 833 C C . ALA A 1 101 ? 6.741 -7.103 9.013 1.00 95.56 101 ALA A C 1
ATOM 835 O O . ALA A 1 101 ? 6.676 -7.236 10.236 1.00 95.56 101 ALA A O 1
ATOM 836 N N . ARG A 1 102 ? 7.870 -7.367 8.345 1.00 94.44 102 ARG A N 1
ATOM 837 C CA . ARG A 1 102 ? 9.095 -7.879 8.991 1.00 94.44 102 ARG A CA 1
ATOM 838 C C . ARG A 1 102 ? 9.748 -6.896 9.959 1.00 94.44 102 ARG A C 1
ATOM 840 O O . ARG A 1 102 ? 10.489 -7.315 10.844 1.00 94.44 102 ARG A O 1
ATOM 847 N N . SER A 1 103 ? 9.523 -5.599 9.774 1.00 92.94 103 SER A N 1
ATOM 848 C CA . SER A 1 103 ? 10.215 -4.532 10.507 1.00 92.94 103 SER A CA 1
ATOM 849 C C . SER A 1 103 ? 9.276 -3.618 11.291 1.00 92.94 103 SER A C 1
ATOM 851 O O . SER A 1 103 ? 9.733 -2.600 11.807 1.00 92.94 103 SER A O 1
ATOM 853 N N . PHE A 1 104 ? 7.998 -3.984 11.420 1.00 92.00 104 PHE A N 1
ATOM 854 C CA . PHE A 1 104 ? 6.933 -3.126 11.935 1.00 92.00 104 PHE A CA 1
ATOM 855 C C . PHE A 1 104 ? 7.286 -2.473 13.276 1.00 92.00 104 PHE A C 1
ATOM 857 O O . PHE A 1 104 ? 7.362 -1.249 13.367 1.00 92.00 104 PHE A O 1
ATOM 864 N N . GLU A 1 105 ? 7.582 -3.271 14.307 1.00 88.12 105 GLU A N 1
ATOM 865 C CA . GLU A 1 105 ? 7.892 -2.750 15.646 1.00 88.12 105 GLU A CA 1
ATOM 866 C C . GLU A 1 105 ? 9.129 -1.840 15.646 1.00 88.12 105 GLU A C 1
ATOM 868 O O . GLU A 1 105 ? 9.118 -0.758 16.234 1.00 88.12 105 GLU A O 1
ATOM 873 N N . ALA A 1 106 ? 10.194 -2.253 14.950 1.00 89.31 106 ALA A N 1
ATOM 874 C CA . ALA A 1 106 ? 11.435 -1.487 14.867 1.00 89.31 106 ALA A CA 1
ATOM 875 C C . ALA A 1 106 ? 11.233 -0.154 14.130 1.00 89.31 106 ALA A C 1
ATOM 877 O O . ALA A 1 106 ? 11.730 0.885 14.569 1.00 89.31 106 ALA A O 1
ATOM 878 N N . ALA A 1 107 ? 10.471 -0.166 13.036 1.00 85.06 107 ALA A N 1
ATOM 879 C CA . ALA A 1 107 ? 10.130 1.025 12.274 1.00 85.06 107 ALA A CA 1
ATOM 880 C C . ALA A 1 107 ? 9.291 1.998 13.115 1.00 85.06 107 ALA A C 1
ATOM 882 O O . ALA A 1 107 ? 9.584 3.195 13.153 1.00 85.06 107 ALA A O 1
ATOM 883 N N . MET A 1 108 ? 8.295 1.494 13.851 1.00 88.31 108 MET A N 1
ATOM 884 C CA . MET A 1 108 ? 7.450 2.329 14.711 1.00 88.31 108 MET A CA 1
ATOM 885 C C . MET A 1 108 ? 8.222 2.928 15.890 1.00 88.31 108 MET A C 1
ATOM 887 O O . MET A 1 108 ? 8.039 4.107 16.200 1.00 88.31 108 MET A O 1
ATOM 891 N N . LEU A 1 109 ? 9.162 2.182 16.478 1.00 86.31 109 LEU A N 1
ATOM 892 C CA . LEU A 1 109 ? 10.056 2.700 17.516 1.00 86.31 109 LEU A CA 1
ATOM 893 C C . LEU A 1 109 ? 10.893 3.894 17.020 1.00 86.31 109 LEU A C 1
ATOM 895 O O . LEU A 1 109 ? 11.052 4.882 17.742 1.00 86.31 109 LEU A O 1
ATOM 899 N N . LEU A 1 110 ? 11.415 3.826 15.790 1.00 82.69 110 LEU A N 1
ATOM 900 C CA . LEU A 1 110 ? 12.242 4.882 15.192 1.00 82.69 110 LEU A CA 1
ATOM 901 C C . LEU A 1 110 ? 11.436 6.128 14.804 1.00 82.69 110 LEU A C 1
ATOM 903 O O . LEU A 1 110 ? 11.942 7.245 14.910 1.00 82.69 110 LEU A O 1
ATOM 907 N N . LYS A 1 111 ? 10.175 5.960 14.386 1.00 76.44 111 LYS A N 1
ATOM 908 C CA . LYS A 1 111 ? 9.276 7.070 14.015 1.00 76.44 111 LYS A CA 1
ATOM 909 C C . LYS A 1 111 ? 8.682 7.809 15.205 1.00 76.44 111 LYS A C 1
ATOM 911 O O . LYS A 1 111 ? 7.904 8.741 15.014 1.00 76.44 111 LYS A O 1
ATOM 916 N N . ARG A 1 112 ? 9.061 7.443 16.430 1.00 69.62 112 ARG A N 1
ATOM 917 C CA . ARG A 1 112 ? 8.658 8.143 17.647 1.00 69.62 112 ARG A CA 1
ATOM 918 C C . ARG A 1 112 ? 9.318 9.526 17.733 1.00 69.62 112 ARG A C 1
ATOM 920 O O . ARG A 1 112 ? 10.286 9.734 18.462 1.00 69.62 112 ARG A O 1
ATOM 927 N N . THR A 1 113 ? 8.773 10.505 17.024 1.00 60.75 113 THR A N 1
ATOM 928 C CA . THR A 1 113 ? 9.149 11.917 17.140 1.00 60.75 113 THR A CA 1
ATOM 929 C C . THR A 1 113 ? 8.346 12.573 18.260 1.00 60.75 113 THR A C 1
ATOM 931 O O . THR A 1 113 ? 7.188 12.901 18.063 1.00 60.75 113 THR A O 1
ATOM 934 N N . THR A 1 114 ? 8.946 12.720 19.452 1.00 60.19 114 THR A N 1
ATOM 935 C CA . THR A 1 114 ? 8.592 13.662 20.556 1.00 60.19 114 THR A CA 1
ATOM 936 C C . THR A 1 114 ? 7.103 13.965 20.863 1.00 60.19 114 THR A C 1
ATOM 938 O O . THR A 1 114 ? 6.798 14.959 21.523 1.00 60.19 114 THR A O 1
ATOM 941 N N . GLY A 1 115 ? 6.167 13.102 20.467 1.00 68.69 115 GLY A N 1
ATOM 942 C CA . GLY A 1 115 ? 4.724 13.334 20.486 1.00 68.69 115 GLY A CA 1
ATOM 943 C C . GLY A 1 115 ? 3.920 12.038 20.609 1.00 68.69 115 GLY A C 1
ATOM 944 O O . GLY A 1 115 ? 4.475 10.961 20.821 1.00 68.69 115 GLY A O 1
ATOM 945 N N . LYS A 1 116 ? 2.587 12.148 20.533 1.00 77.81 116 LYS A N 1
ATOM 946 C CA . LYS A 1 116 ? 1.683 10.993 20.650 1.00 77.81 116 LYS A CA 1
ATOM 947 C C . LYS A 1 116 ? 1.700 10.169 19.364 1.00 77.81 116 LYS A C 1
ATOM 949 O O . LYS A 1 116 ? 1.374 10.689 18.299 1.00 77.81 116 LYS A O 1
ATOM 954 N N . PHE A 1 117 ? 2.016 8.887 19.499 1.00 82.44 117 PHE A N 1
ATOM 955 C CA . PHE A 1 117 ? 1.945 7.916 18.417 1.00 82.44 117 PHE A CA 1
ATOM 956 C C . PHE A 1 117 ? 0.486 7.681 17.979 1.00 82.44 117 PHE A C 1
ATOM 958 O O . PHE A 1 117 ? -0.428 7.659 18.807 1.00 82.44 117 PHE A O 1
ATOM 965 N N . HIS A 1 118 ? 0.258 7.568 16.669 1.00 86.44 118 HIS A N 1
ATOM 966 C CA . HIS A 1 118 ? -1.063 7.354 16.063 1.00 86.44 118 HIS A CA 1
ATOM 967 C C . HIS A 1 118 ? -0.939 6.683 14.687 1.00 86.44 118 HIS A C 1
ATOM 969 O O . HIS A 1 118 ? 0.125 6.751 14.071 1.00 86.44 118 HIS A O 1
ATOM 975 N N . SER A 1 119 ? -2.036 6.126 14.164 1.00 90.50 119 SER A N 1
ATOM 976 C CA . SER A 1 119 ? -2.108 5.381 12.887 1.00 90.50 119 SER A CA 1
ATOM 977 C C . SER A 1 119 ? -1.506 6.110 11.678 1.00 90.50 119 SER A C 1
ATOM 979 O O . SER A 1 119 ? -0.867 5.489 10.839 1.00 90.50 119 SER A O 1
ATOM 981 N N . GLY A 1 120 ? -1.618 7.440 11.613 1.00 89.81 120 GLY A N 1
ATOM 982 C CA . GLY A 1 120 ? -0.954 8.242 10.574 1.00 89.81 120 GLY A CA 1
ATOM 983 C C . GLY A 1 120 ? 0.576 8.075 10.479 1.00 89.81 120 GLY A C 1
ATOM 984 O O . GLY A 1 120 ? 1.127 8.269 9.402 1.00 89.81 120 GLY A O 1
ATOM 985 N N . HIS A 1 121 ? 1.270 7.677 11.553 1.00 89.38 121 HIS A N 1
ATOM 986 C CA . HIS A 1 121 ? 2.703 7.348 11.484 1.00 89.38 121 HIS A CA 1
ATOM 987 C C . HIS A 1 121 ? 2.944 6.041 10.721 1.00 89.38 121 HIS A C 1
ATOM 989 O O . HIS A 1 121 ? 3.901 5.946 9.957 1.00 89.38 121 HIS A O 1
ATOM 995 N N . VAL A 1 122 ? 2.048 5.063 10.897 1.00 93.44 122 VAL A N 1
ATOM 996 C CA . VAL A 1 122 ? 2.058 3.802 10.146 1.00 93.44 122 VAL A CA 1
ATOM 997 C C . VAL A 1 122 ? 1.789 4.084 8.671 1.00 93.44 122 VAL A C 1
ATOM 999 O O . VAL A 1 122 ? 2.550 3.633 7.824 1.00 93.44 122 VAL A O 1
ATOM 1002 N N . LEU A 1 123 ? 0.772 4.902 8.368 1.00 94.44 123 LEU A N 1
ATOM 1003 C CA . LEU A 1 123 ? 0.480 5.333 6.998 1.00 94.44 123 LEU A CA 1
ATOM 1004 C C . LEU A 1 123 ? 1.692 6.006 6.350 1.00 94.44 123 LEU A C 1
ATOM 1006 O O . LEU A 1 123 ? 2.020 5.691 5.211 1.00 94.44 123 LEU A O 1
ATOM 1010 N N . LEU A 1 124 ? 2.351 6.926 7.063 1.00 92.50 124 LEU A N 1
ATOM 1011 C CA . LEU A 1 124 ? 3.514 7.641 6.545 1.00 92.50 124 LEU A CA 1
ATOM 1012 C C . LEU A 1 124 ? 4.656 6.679 6.211 1.00 92.50 124 LEU A C 1
ATOM 1014 O O . LEU A 1 124 ? 5.233 6.787 5.137 1.00 92.50 124 LEU A O 1
ATOM 1018 N N . GLU A 1 125 ? 4.968 5.743 7.105 1.00 92.94 125 GLU A N 1
ATOM 1019 C CA . GLU A 1 125 ? 6.028 4.756 6.881 1.00 92.94 125 GLU A CA 1
ATOM 1020 C C . GLU A 1 125 ? 5.695 3.802 5.726 1.00 92.94 125 GLU A C 1
ATOM 1022 O O . GLU A 1 125 ? 6.538 3.579 4.860 1.00 92.94 125 GLU A O 1
ATOM 1027 N N . LEU A 1 126 ? 4.458 3.298 5.669 1.00 94.94 126 LEU A N 1
ATOM 1028 C CA . LEU A 1 126 ? 3.959 2.484 4.557 1.00 94.94 126 LEU A CA 1
ATOM 1029 C C . LEU A 1 126 ? 4.091 3.222 3.226 1.00 94.94 126 LEU A C 1
ATOM 1031 O O . LEU A 1 126 ? 4.681 2.713 2.278 1.00 94.94 126 LEU A O 1
ATOM 1035 N N . THR A 1 127 ? 3.585 4.453 3.182 1.00 93.88 127 THR A N 1
ATOM 1036 C CA . THR A 1 127 ? 3.636 5.307 1.995 1.00 93.88 127 THR A CA 1
ATOM 1037 C C . THR A 1 127 ? 5.080 5.559 1.575 1.00 93.88 127 THR A C 1
ATOM 1039 O O . THR A 1 127 ? 5.401 5.421 0.403 1.00 93.88 127 THR A O 1
ATOM 1042 N N . GLN A 1 128 ? 5.978 5.870 2.514 1.00 94.12 128 GLN A N 1
ATOM 1043 C CA . GLN A 1 128 ? 7.393 6.098 2.210 1.00 94.12 128 GLN A CA 1
ATOM 1044 C C . GLN A 1 128 ? 8.048 4.888 1.542 1.00 94.12 128 GLN A C 1
ATOM 1046 O O . GLN A 1 128 ? 8.746 5.060 0.549 1.00 94.12 128 GLN A O 1
ATOM 1051 N N . ARG A 1 129 ? 7.785 3.676 2.038 1.00 94.19 129 ARG A N 1
ATOM 1052 C CA . ARG A 1 129 ? 8.316 2.444 1.437 1.00 94.19 129 ARG A CA 1
ATOM 1053 C C . ARG A 1 129 ? 7.725 2.171 0.061 1.00 94.19 129 ARG A C 1
ATOM 1055 O O . ARG A 1 129 ? 8.459 1.833 -0.855 1.00 94.19 129 ARG A O 1
ATOM 1062 N N . LEU A 1 130 ? 6.418 2.372 -0.096 1.00 94.56 130 LEU A N 1
ATOM 1063 C CA . LEU A 1 130 ? 5.753 2.215 -1.389 1.00 94.56 130 LEU A CA 1
ATOM 1064 C C . LEU A 1 130 ? 6.318 3.187 -2.433 1.00 94.56 130 LEU A C 1
ATOM 1066 O O . LEU A 1 130 ? 6.598 2.781 -3.552 1.00 94.56 130 LEU A O 1
ATOM 1070 N N . TYR A 1 131 ? 6.547 4.452 -2.071 1.00 94.25 131 TYR A N 1
ATOM 1071 C CA . TYR A 1 131 ? 7.174 5.419 -2.978 1.00 94.25 131 TYR A CA 1
ATOM 1072 C C . TYR A 1 131 ? 8.648 5.109 -3.259 1.00 94.25 131 TYR A C 1
ATOM 1074 O O . TYR A 1 131 ? 9.099 5.359 -4.370 1.00 94.25 131 TYR A O 1
ATOM 1082 N N . GLN A 1 132 ? 9.379 4.533 -2.305 1.00 94.00 132 GLN A N 1
ATOM 1083 C CA . GLN A 1 132 ? 10.756 4.094 -2.530 1.00 94.00 132 GLN A CA 1
ATOM 1084 C C . GLN A 1 132 ? 10.838 2.982 -3.592 1.00 94.00 132 GLN A C 1
ATOM 1086 O O . GLN A 1 132 ? 11.718 3.025 -4.444 1.00 94.00 132 GLN A O 1
ATOM 1091 N N . GLU A 1 133 ? 9.893 2.037 -3.604 1.00 90.06 133 GLU A N 1
ATOM 1092 C CA . GLU A 1 133 ? 9.791 1.042 -4.686 1.00 90.06 133 GLU A CA 1
ATOM 1093 C C . GLU A 1 133 ? 9.518 1.700 -6.047 1.00 90.06 133 GLU A C 1
ATOM 1095 O O . GLU A 1 133 ? 10.116 1.330 -7.056 1.00 90.06 133 GLU A O 1
ATOM 1100 N N . VAL A 1 134 ? 8.675 2.740 -6.084 1.00 91.75 134 VAL A N 1
ATOM 1101 C CA . VAL A 1 134 ? 8.449 3.514 -7.317 1.00 91.75 134 VAL A CA 1
ATOM 1102 C C . VAL A 1 134 ? 9.727 4.206 -7.789 1.00 91.75 134 VAL A C 1
ATOM 1104 O O . VAL A 1 134 ? 9.989 4.229 -8.988 1.00 91.75 134 VAL A O 1
ATOM 1107 N N . GLU A 1 135 ? 10.529 4.758 -6.877 1.00 92.81 135 GLU A N 1
ATOM 1108 C CA . GLU A 1 135 ? 11.827 5.354 -7.214 1.00 92.81 135 GLU A CA 1
ATOM 1109 C C . GLU A 1 135 ? 12.780 4.311 -7.822 1.00 92.81 135 GLU A C 1
ATOM 1111 O O . GLU A 1 135 ? 13.356 4.568 -8.876 1.00 92.81 135 GLU A O 1
ATOM 1116 N N . TYR A 1 136 ? 12.862 3.099 -7.261 1.00 90.56 136 TYR A N 1
ATOM 1117 C CA . TYR A 1 136 ? 13.672 2.019 -7.842 1.00 90.56 136 TYR A CA 1
ATOM 1118 C C . TYR A 1 136 ? 13.205 1.594 -9.240 1.00 90.56 136 TYR A C 1
ATOM 1120 O O . TYR A 1 136 ? 14.018 1.327 -10.129 1.00 90.56 136 TYR A O 1
ATOM 1128 N N . GLU A 1 137 ? 11.893 1.553 -9.462 1.00 87.31 137 GLU A N 1
ATOM 1129 C CA . GLU A 1 137 ? 11.316 1.256 -10.773 1.00 87.31 137 GLU A CA 1
ATOM 1130 C C . GLU A 1 137 ? 11.621 2.341 -11.817 1.00 87.31 137 GLU A C 1
ATOM 1132 O O . GLU A 1 137 ? 11.815 2.035 -13.005 1.00 87.31 137 GLU A O 1
ATOM 1137 N N . LEU A 1 138 ? 11.684 3.604 -11.381 1.00 91.00 138 LEU A N 1
ATOM 1138 C CA . LEU A 1 138 ? 12.095 4.736 -12.209 1.00 91.00 138 LEU A CA 1
ATOM 1139 C C . LEU A 1 138 ? 13.587 4.669 -12.547 1.00 91.00 138 LEU A C 1
ATOM 1141 O O . LEU A 1 138 ? 13.921 4.801 -13.724 1.00 91.00 138 LEU A O 1
ATOM 1145 N N . ASP A 1 139 ? 14.455 4.376 -11.579 1.00 92.88 139 ASP A N 1
ATOM 1146 C CA . ASP A 1 139 ? 15.896 4.201 -11.816 1.00 92.88 139 ASP A CA 1
ATOM 1147 C C . ASP A 1 139 ? 16.146 3.073 -12.837 1.00 92.88 139 ASP A C 1
ATOM 1149 O O . ASP A 1 139 ? 16.881 3.234 -13.813 1.00 92.88 139 ASP A O 1
ATOM 1153 N N . SER A 1 140 ? 15.442 1.942 -12.697 1.0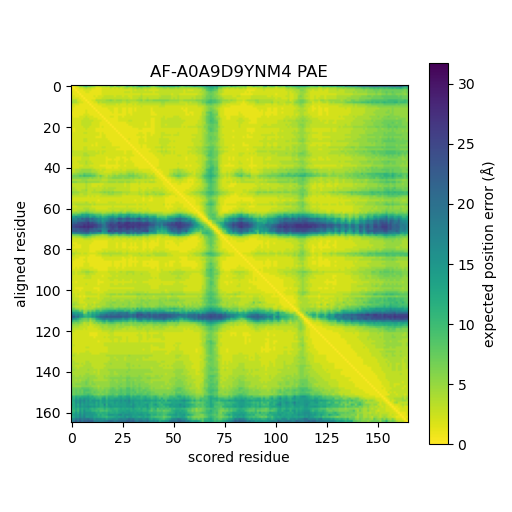0 89.56 140 SER A N 1
ATOM 1154 C CA . SER A 1 140 ? 15.513 0.836 -13.662 1.00 89.56 140 SER A CA 1
ATOM 1155 C C . SER A 1 140 ? 15.028 1.234 -15.064 1.00 89.56 140 SER A C 1
ATOM 1157 O O . SER A 1 140 ? 15.524 0.734 -16.083 1.00 89.56 140 SER A O 1
ATOM 1159 N N . LEU A 1 141 ? 14.025 2.116 -15.151 1.00 88.94 141 LEU A N 1
ATOM 1160 C CA . LEU A 1 141 ? 13.555 2.668 -16.423 1.00 88.94 141 LEU A CA 1
ATOM 1161 C C . LEU A 1 141 ? 14.626 3.559 -17.055 1.00 88.94 141 LEU A C 1
ATOM 1163 O O . LEU A 1 141 ? 14.888 3.419 -18.247 1.00 88.94 141 LEU A O 1
ATOM 1167 N N . GLU A 1 142 ? 15.253 4.432 -16.270 1.00 93.69 142 GLU A N 1
ATOM 1168 C CA . GLU A 1 142 ? 16.310 5.334 -16.731 1.00 93.69 142 GLU A CA 1
ATOM 1169 C C . GLU A 1 142 ? 17.516 4.558 -17.276 1.00 93.69 142 GLU A C 1
ATOM 1171 O O . GLU A 1 142 ? 17.987 4.839 -18.385 1.00 93.69 142 GLU A O 1
ATOM 1176 N N . ASP A 1 143 ? 17.945 3.510 -16.570 1.00 93.44 143 ASP A N 1
ATOM 1177 C CA . ASP A 1 143 ? 18.998 2.602 -17.033 1.00 93.44 143 ASP A CA 1
ATOM 1178 C C . ASP A 1 143 ? 18.625 1.930 -18.363 1.00 93.44 143 ASP A C 1
ATOM 1180 O O . ASP A 1 143 ? 19.438 1.846 -19.291 1.00 93.44 143 ASP A O 1
ATOM 1184 N N . SER A 1 144 ? 17.371 1.481 -18.484 1.00 90.69 144 SER A N 1
ATOM 1185 C CA . SER A 1 144 ? 16.860 0.842 -19.701 1.00 90.69 144 SER A CA 1
ATOM 1186 C C . SER A 1 144 ? 16.854 1.815 -20.884 1.00 90.69 144 SER A C 1
ATOM 1188 O O . SER A 1 144 ? 17.316 1.464 -21.971 1.00 90.69 144 SER A O 1
ATOM 1190 N N . VAL A 1 145 ? 16.391 3.050 -20.673 1.00 91.75 145 VAL A N 1
ATOM 1191 C CA . VAL A 1 145 ? 16.402 4.112 -21.690 1.00 91.75 145 VAL A CA 1
ATOM 1192 C C . VAL A 1 145 ? 17.835 4.431 -22.117 1.00 91.75 145 VAL A C 1
ATOM 1194 O O . VAL A 1 145 ? 18.129 4.425 -23.312 1.00 91.75 145 VAL A O 1
ATOM 1197 N N . THR A 1 146 ? 18.757 4.600 -21.169 1.00 94.81 146 THR A N 1
ATOM 1198 C CA . THR A 1 146 ? 20.173 4.892 -21.450 1.00 94.81 146 THR A CA 1
ATOM 1199 C C . THR A 1 146 ? 20.844 3.773 -22.260 1.00 94.81 146 THR A C 1
ATOM 1201 O O . THR A 1 146 ? 21.608 4.023 -23.204 1.00 94.81 146 THR A O 1
ATOM 1204 N N . ALA A 1 147 ? 20.546 2.513 -21.930 1.00 92.75 147 ALA A N 1
ATOM 1205 C CA . ALA A 1 147 ? 21.050 1.354 -22.662 1.00 92.75 147 ALA A CA 1
ATOM 1206 C C . ALA A 1 147 ? 20.519 1.308 -24.105 1.00 92.75 147 ALA A C 1
ATOM 1208 O O . ALA A 1 147 ? 21.277 1.019 -25.040 1.00 92.75 147 ALA A O 1
ATOM 1209 N N . ILE A 1 148 ? 19.236 1.630 -24.288 1.00 92.06 148 ILE A N 1
ATOM 1210 C CA . ILE A 1 148 ? 18.589 1.719 -25.598 1.00 92.06 148 ILE A CA 1
ATOM 1211 C C . ILE A 1 148 ? 19.221 2.833 -26.441 1.00 92.06 148 ILE A C 1
ATOM 1213 O O . ILE A 1 148 ? 19.630 2.584 -27.577 1.00 92.06 148 ILE A O 1
ATOM 1217 N N . GLU A 1 149 ? 19.378 4.036 -25.888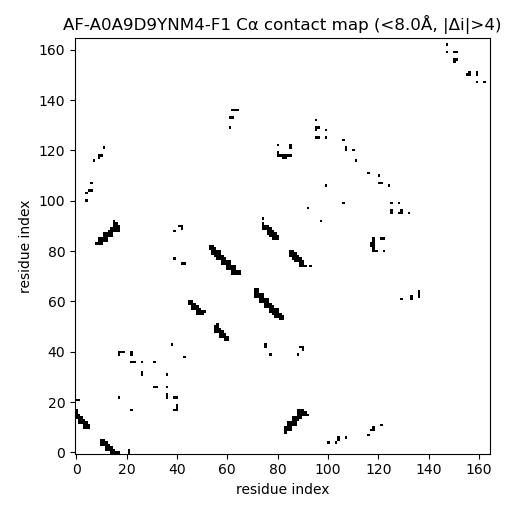 1.00 92.12 149 GLU A N 1
ATOM 1218 C CA . GLU A 1 149 ? 20.004 5.169 -26.578 1.00 92.12 149 GLU A CA 1
ATOM 1219 C C . GLU A 1 149 ? 21.426 4.829 -27.039 1.00 92.12 149 GLU A C 1
ATOM 1221 O O . GLU A 1 149 ? 21.780 5.016 -28.207 1.00 92.12 149 GLU A O 1
ATOM 1226 N N . THR A 1 150 ? 22.230 4.231 -26.158 1.00 93.62 150 THR A N 1
ATOM 1227 C CA . THR A 1 150 ? 23.593 3.793 -26.489 1.00 93.62 150 THR A CA 1
ATOM 1228 C C . THR A 1 150 ? 23.597 2.779 -27.639 1.00 93.62 150 THR A C 1
ATOM 1230 O O . THR A 1 150 ? 24.457 2.825 -28.526 1.00 93.62 150 THR A O 1
ATOM 1233 N N . ALA A 1 151 ? 22.631 1.857 -27.665 1.00 92.81 151 ALA A N 1
ATOM 1234 C CA . ALA A 1 151 ? 22.505 0.857 -28.720 1.00 92.81 151 ALA A CA 1
ATOM 1235 C C . ALA A 1 151 ? 22.079 1.461 -30.071 1.00 92.81 151 ALA A C 1
ATOM 1237 O O . ALA A 1 151 ? 22.596 1.018 -31.101 1.00 92.81 151 ALA A O 1
ATOM 1238 N N . ILE A 1 152 ? 21.218 2.486 -30.073 1.00 91.88 152 ILE A N 1
ATOM 1239 C CA . ILE A 1 152 ? 20.852 3.263 -31.271 1.00 91.88 152 ILE A CA 1
ATOM 1240 C C . ILE A 1 152 ? 22.107 3.890 -31.885 1.00 91.88 152 ILE A C 1
ATOM 1242 O O . ILE A 1 152 ? 22.432 3.601 -33.035 1.00 91.88 152 ILE A O 1
ATOM 1246 N N . PHE A 1 153 ? 22.885 4.649 -31.104 1.00 91.81 153 PHE A N 1
ATOM 1247 C CA . PHE A 1 153 ? 24.110 5.298 -31.599 1.00 91.81 153 PHE A CA 1
ATOM 1248 C C . PHE A 1 153 ? 25.231 4.317 -31.978 1.00 91.81 153 PHE A C 1
ATOM 1250 O O . PHE A 1 153 ? 26.177 4.692 -32.669 1.00 91.81 153 PHE A O 1
ATOM 1257 N N . SER A 1 154 ? 25.110 3.050 -31.573 1.00 92.50 154 SER A N 1
ATOM 1258 C CA . SER A 1 154 ? 26.013 1.959 -31.959 1.00 92.50 154 SER A CA 1
ATOM 1259 C C . SER A 1 154 ? 25.551 1.192 -33.211 1.00 92.50 154 SER A C 1
ATOM 1261 O O . SER A 1 154 ? 26.140 0.165 -33.548 1.00 92.50 154 SER A O 1
ATOM 1263 N N . GLY A 1 155 ? 24.494 1.647 -33.895 1.00 89.88 155 GLY A N 1
ATOM 1264 C CA . GLY A 1 155 ? 23.987 1.050 -35.136 1.00 89.88 155 GLY A CA 1
ATOM 1265 C C . GLY A 1 155 ? 23.017 -0.125 -34.954 1.00 89.88 155 GLY A C 1
ATOM 1266 O O . GLY A 1 155 ? 22.740 -0.833 -35.922 1.00 89.88 155 GLY A O 1
ATOM 1267 N N . ARG A 1 156 ? 22.474 -0.348 -33.745 1.00 90.00 156 ARG A N 1
ATOM 1268 C CA . ARG A 1 156 ? 21.461 -1.393 -33.452 1.00 90.00 156 ARG A CA 1
ATOM 1269 C C . ARG A 1 156 ? 20.028 -0.850 -33.425 1.00 90.00 156 ARG A C 1
ATOM 1271 O O . ARG A 1 156 ? 19.171 -1.339 -32.699 1.00 90.00 156 ARG A O 1
ATOM 1278 N N . GLU A 1 157 ? 19.758 0.167 -34.233 1.00 86.81 157 GLU A N 1
ATOM 1279 C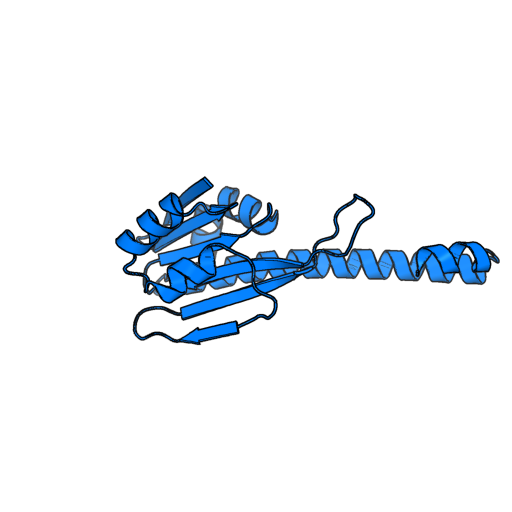 CA . GLU A 1 157 ? 18.507 0.938 -34.240 1.00 86.81 157 GLU A CA 1
ATOM 1280 C C . GLU A 1 157 ? 17.256 0.064 -34.437 1.00 86.81 157 GLU A C 1
ATOM 1282 O O . GLU A 1 157 ? 16.248 0.262 -33.766 1.00 86.81 157 GLU A O 1
ATOM 1287 N N . LYS A 1 158 ? 17.325 -0.940 -35.324 1.00 86.75 158 LYS A N 1
ATOM 1288 C CA . LYS A 1 158 ? 16.186 -1.827 -35.625 1.00 86.75 158 LYS A CA 1
ATOM 1289 C C . LYS A 1 158 ? 15.774 -2.689 -34.435 1.00 86.75 158 LYS A C 1
ATOM 1291 O O . LYS A 1 158 ? 14.580 -2.866 -34.213 1.00 86.75 158 LYS A O 1
ATOM 1296 N N . ASP A 1 159 ? 16.744 -3.194 -33.677 1.00 85.12 159 ASP A N 1
ATOM 1297 C CA . ASP A 1 159 ? 16.479 -4.017 -32.494 1.00 85.12 159 ASP A CA 1
ATOM 1298 C C . ASP A 1 159 ? 15.870 -3.163 -31.373 1.00 85.12 159 ASP A C 1
ATOM 1300 O O . ASP A 1 159 ? 15.028 -3.632 -30.612 1.00 85.12 159 ASP A O 1
ATOM 1304 N N . MET A 1 160 ? 16.247 -1.883 -31.306 1.00 88.50 160 MET A N 1
ATOM 1305 C CA . MET A 1 160 ? 15.756 -0.949 -30.291 1.00 88.50 160 MET A CA 1
ATOM 1306 C C . MET A 1 160 ? 14.299 -0.530 -30.494 1.00 88.50 160 MET A C 1
ATOM 1308 O O . MET A 1 160 ? 13.629 -0.222 -29.516 1.00 88.50 160 MET A O 1
ATOM 1312 N N . VAL A 1 161 ? 13.759 -0.608 -31.715 1.00 84.31 161 VAL A N 1
ATOM 1313 C CA . VAL A 1 161 ? 12.316 -0.403 -31.944 1.00 84.31 161 VAL A CA 1
ATOM 1314 C C . VAL A 1 161 ? 11.490 -1.425 -31.160 1.00 84.31 161 VAL A C 1
ATOM 1316 O O . VAL A 1 161 ? 10.492 -1.051 -30.553 1.00 84.31 161 VAL A O 1
ATOM 1319 N N . LEU A 1 162 ? 11.922 -2.692 -31.118 1.00 81.12 162 LEU A N 1
ATOM 1320 C CA . LEU A 1 162 ? 11.249 -3.739 -30.341 1.00 81.12 162 LEU A CA 1
ATOM 1321 C C . LEU A 1 162 ? 11.401 -3.539 -28.831 1.00 81.12 162 LEU A C 1
ATOM 1323 O O . LEU A 1 162 ? 10.511 -3.928 -28.092 1.00 81.12 162 LEU A O 1
ATOM 1327 N N . ALA A 1 163 ? 12.509 -2.951 -28.375 1.00 78.38 163 ALA A N 1
ATOM 1328 C CA . ALA A 1 163 ? 12.758 -2.714 -26.952 1.00 78.38 163 ALA A CA 1
ATOM 1329 C C . ALA A 1 163 ? 11.919 -1.561 -26.365 1.00 78.38 163 ALA A C 1
ATOM 1331 O O . ALA A 1 163 ? 11.712 -1.523 -25.157 1.00 78.38 163 ALA A O 1
ATOM 1332 N N . ILE A 1 164 ? 11.465 -0.622 -27.205 1.00 79.75 164 ILE A N 1
ATOM 1333 C CA . ILE A 1 164 ? 10.623 0.526 -26.811 1.00 79.75 164 ILE A CA 1
ATOM 1334 C C . ILE A 1 164 ? 9.123 0.250 -27.072 1.00 79.75 164 ILE A C 1
ATOM 1336 O O . ILE A 1 164 ? 8.274 1.012 -26.611 1.00 79.75 164 ILE A O 1
ATOM 1340 N N . SER A 1 165 ? 8.796 -0.801 -27.837 1.00 70.81 165 SER A N 1
ATOM 1341 C CA . SER A 1 165 ? 7.413 -1.193 -28.177 1.00 70.81 165 SER A CA 1
ATOM 1342 C C . SER A 1 165 ? 6.779 -2.051 -27.090 1.00 70.81 165 SER A C 1
ATOM 1344 O O . SER A 1 165 ? 5.561 -1.877 -26.872 1.00 70.81 165 SER A O 1
#

Radius of gyration: 19.35 Å; Cα contacts (8 Å, |Δi|>4): 214; chains: 1; bounding box: 48×28×57 Å

Solvent-accessible surface area (backbone atoms only — not comparable to full-atom values): 9508 Å² total; per-residue (Å²): 80,82,48,79,46,77,55,98,79,27,37,41,35,41,27,44,56,54,46,75,65,58,43,50,51,53,25,59,78,70,67,53,54,72,69,59,50,59,50,70,63,54,90,79,92,68,68,49,78,47,85,53,98,73,36,38,40,36,36,45,73,40,81,42,88,65,98,58,101,65,73,85,51,62,47,52,42,37,36,43,39,34,74,46,25,34,36,39,38,27,78,62,94,51,66,53,59,57,56,41,67,78,38,44,67,63,52,54,63,71,66,62,66,97,64,87,87,50,27,67,59,56,50,50,54,52,49,52,42,48,51,51,54,45,50,52,55,47,54,54,47,51,54,50,52,53,52,44,54,55,37,38,81,69,73,42,46,76,64,42,54,66,75,77,104